Protein AF-A0A3L6QQY4-F1 (afdb_monomer)

Secondary structure (DSSP, 8-state):
-GGGT-TT--S--HHHHHHHHHHHHHHGGGHHHHHTTGGGGTS-TT--HHHHHHHHHHHTPPP-HHHHTT-----SS---------------

Radius of gyration: 18.63 Å; Cα contacts (8 Å, |Δi|>4): 60; chains: 1; bounding box: 28×19×65 Å

Solvent-accessible surface area (backbone atoms only — not comparable to full-atom values): 5928 Å² total; per-residue (Å²): 118,54,48,33,57,36,88,87,43,88,62,72,54,70,70,56,39,54,52,51,48,50,37,54,76,75,40,47,70,62,51,35,46,53,77,65,53,65,38,64,82,76,46,65,95,66,53,39,63,69,49,59,69,43,40,41,68,79,56,72,46,84,75,63,57,80,60,49,67,68,46,64,69,74,72,72,81,67,76,83,73,75,80,81,84,71,92,78,84,78,85,132

Foldseek 3Di:
DCLFQPPVPPADDPVVLVVVQCCQVPPLLVCLCVVLCVCVVVDDPRGNVVSVVCNCVRSVHDRPVVSNVVSDNPPDPPPDDDDPDDDDDDDD

Sequence (92 aa):
MDFFTDASVPAPSSTCCRGLESLVDGAAVCLCHAMNGDIDNLMPANTDFTRVSDLPAACGVALPVETLSKCERKPPPVARSRRLKNSKFSLE

Nearest PDB structures (foldseek):
  8eau-assembly1_e  TM=2.752E-01  e=8.478E+00  Saccha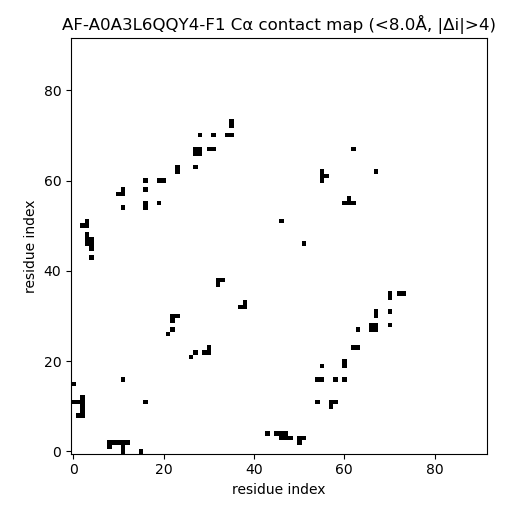romyces cerevisiae

Organism: Panicum miliaceum (NCBI:txid4540)

Mean predicted aligned error: 11.04 Å

Structure (mmCIF, N/CA/C/O backbone):
data_AF-A0A3L6QQY4-F1
#
_entry.id   AF-A0A3L6QQY4-F1
#
loop_
_atom_site.group_PDB
_atom_site.id
_atom_site.type_symbol
_atom_site.label_atom_id
_atom_site.label_alt_id
_atom_site.label_comp_id
_atom_site.label_asym_id
_atom_site.label_entity_id
_atom_site.label_seq_id
_atom_site.pdbx_PDB_ins_code
_atom_site.Cartn_x
_atom_site.Cartn_y
_atom_site.Cartn_z
_atom_site.occupancy
_atom_site.B_iso_or_equiv
_atom_site.auth_seq_id
_atom_site.auth_comp_id
_atom_site.auth_asym_id
_atom_site.auth_atom_id
_atom_site.pdbx_PDB_model_num
ATOM 1 N N . MET A 1 1 ? 5.937 -7.470 -7.676 1.00 71.94 1 MET A N 1
ATOM 2 C CA . MET A 1 1 ? 6.703 -6.454 -6.916 1.00 71.94 1 MET A CA 1
ATOM 3 C C . MET A 1 1 ? 7.283 -5.389 -7.841 1.00 71.94 1 MET A C 1
ATOM 5 O O . MET A 1 1 ? 7.738 -4.365 -7.360 1.00 71.94 1 MET A O 1
ATOM 9 N N . ASP A 1 2 ? 7.192 -5.587 -9.158 1.00 87.88 2 ASP A N 1
ATOM 10 C CA . ASP A 1 2 ? 7.836 -4.768 -10.191 1.00 87.88 2 ASP A CA 1
ATOM 11 C C . ASP A 1 2 ? 7.351 -3.316 -10.196 1.00 87.88 2 ASP A C 1
ATOM 13 O O . ASP A 1 2 ? 8.116 -2.410 -10.497 1.00 87.88 2 ASP A O 1
ATOM 17 N N . PHE A 1 3 ? 6.114 -3.071 -9.753 1.00 90.06 3 PHE A N 1
ATOM 18 C CA . PHE A 1 3 ? 5.592 -1.718 -9.550 1.00 90.06 3 PHE A CA 1
ATOM 19 C C . PHE A 1 3 ? 6.444 -0.879 -8.585 1.00 90.06 3 PHE A C 1
ATOM 21 O O . PHE A 1 3 ? 6.497 0.332 -8.725 1.00 90.06 3 PHE A O 1
ATOM 28 N N . PHE A 1 4 ? 7.136 -1.479 -7.618 1.00 90.31 4 PHE A N 1
ATOM 29 C CA . PHE A 1 4 ? 8.000 -0.713 -6.719 1.00 90.31 4 PHE A CA 1
ATOM 30 C C . PHE A 1 4 ? 9.401 -0.493 -7.278 1.00 90.31 4 PHE A C 1
ATOM 32 O O . PHE A 1 4 ? 10.117 0.346 -6.759 1.00 90.31 4 PHE A O 1
ATOM 39 N N . THR A 1 5 ? 9.823 -1.233 -8.300 1.00 91.50 5 THR A N 1
ATOM 40 C CA . THR A 1 5 ? 11.239 -1.296 -8.698 1.00 91.50 5 THR A CA 1
ATOM 41 C C . THR A 1 5 ? 11.495 -0.944 -10.160 1.00 91.50 5 THR A C 1
ATOM 43 O O . THR A 1 5 ? 12.634 -0.669 -10.524 1.00 91.50 5 THR A O 1
ATOM 46 N N . ASP A 1 6 ? 10.466 -0.960 -11.009 1.00 91.56 6 ASP A N 1
ATOM 47 C CA . ASP A 1 6 ? 10.554 -0.678 -12.442 1.00 91.56 6 ASP A CA 1
ATOM 48 C C . ASP A 1 6 ? 9.556 0.416 -12.839 1.00 91.56 6 ASP A C 1
ATOM 50 O O . ASP A 1 6 ? 8.340 0.202 -12.867 1.00 91.56 6 ASP A O 1
ATOM 54 N N . ALA A 1 7 ? 10.079 1.601 -13.167 1.00 86.75 7 ALA A N 1
ATOM 55 C CA . ALA A 1 7 ? 9.316 2.763 -13.640 1.00 86.75 7 ALA A CA 1
ATOM 56 C C . ALA A 1 7 ? 8.462 2.474 -14.888 1.00 86.75 7 ALA A C 1
ATOM 58 O O . ALA A 1 7 ? 7.463 3.151 -15.120 1.00 86.75 7 ALA A O 1
ATOM 59 N N . SER A 1 8 ? 8.819 1.449 -15.663 1.00 92.06 8 SER A N 1
ATOM 60 C CA . SER A 1 8 ? 8.102 1.034 -16.872 1.00 92.06 8 SER A CA 1
ATOM 61 C C . SER A 1 8 ? 6.780 0.331 -16.571 1.00 92.06 8 SER A C 1
ATOM 63 O O . SER A 1 8 ? 5.957 0.180 -17.470 1.00 92.06 8 SER A O 1
ATOM 65 N N . VAL A 1 9 ? 6.562 -0.115 -15.329 1.00 92.56 9 VAL A N 1
ATOM 66 C CA . VAL A 1 9 ? 5.336 -0.794 -14.894 1.00 92.56 9 VAL A CA 1
ATOM 67 C C . VAL A 1 9 ? 4.370 0.254 -14.340 1.00 92.56 9 VAL A C 1
ATOM 69 O O . VAL A 1 9 ? 4.515 0.621 -13.184 1.00 92.56 9 VAL A O 1
ATOM 72 N N . PRO A 1 10 ? 3.373 0.756 -15.086 1.00 88.19 10 PRO A N 1
ATOM 7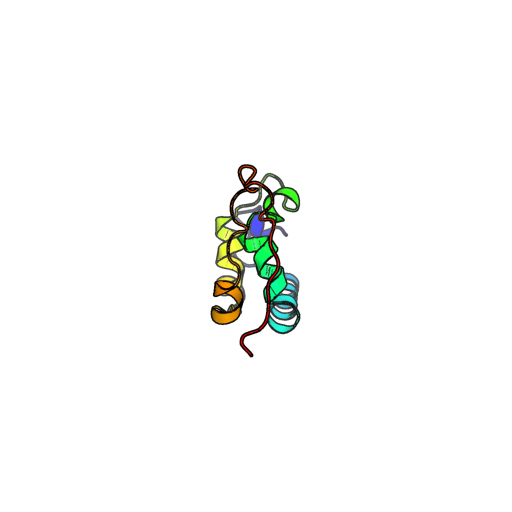3 C CA . PRO A 1 10 ? 2.609 1.943 -14.683 1.00 88.19 10 PRO A CA 1
ATOM 74 C C . PRO A 1 10 ? 1.625 1.698 -13.532 1.00 88.19 10 PRO A C 1
ATO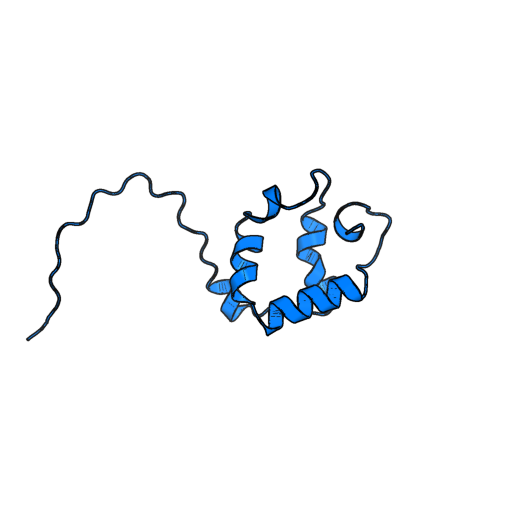M 76 O O . PRO A 1 10 ? 1.196 2.647 -12.881 1.00 88.19 10 PRO A O 1
ATOM 79 N N . ALA A 1 11 ? 1.249 0.442 -13.280 1.00 91.44 11 ALA A N 1
ATOM 80 C CA . ALA A 1 11 ? 0.234 0.086 -12.297 1.00 91.44 11 ALA A CA 1
ATOM 81 C C . ALA A 1 11 ? 0.595 -1.206 -11.547 1.00 91.44 11 ALA A C 1
ATOM 83 O O . ALA A 1 11 ? 1.240 -2.093 -12.117 1.00 91.44 11 ALA A O 1
ATOM 84 N N . PRO A 1 12 ? 0.177 -1.338 -10.277 1.00 93.44 12 PRO A N 1
ATOM 85 C CA . PRO A 1 12 ? 0.323 -2.575 -9.523 1.00 93.44 12 PRO A CA 1
ATOM 86 C C . PRO A 1 12 ? -0.574 -3.683 -10.092 1.00 93.44 12 PRO A C 1
ATOM 88 O O . PRO A 1 12 ? -1.597 -3.433 -10.729 1.00 93.44 12 PRO A O 1
ATOM 91 N N . SER A 1 13 ? -0.207 -4.940 -9.839 1.00 94.12 13 SER A N 1
ATOM 92 C CA . SER A 1 13 ? -1.065 -6.073 -10.192 1.00 94.12 13 SER A CA 1
ATOM 93 C C . SER A 1 13 ? -2.309 -6.128 -9.299 1.00 94.12 13 SER A C 1
ATOM 95 O O . SER A 1 13 ? -2.277 -5.713 -8.139 1.00 94.12 13 SER A O 1
ATOM 97 N N . SER A 1 14 ? -3.394 -6.725 -9.797 1.00 93.81 14 SER A N 1
ATOM 98 C CA . SER A 1 14 ? -4.629 -6.915 -9.019 1.00 93.81 14 SER A CA 1
ATOM 99 C C . SER A 1 14 ? -4.393 -7.680 -7.712 1.00 93.81 14 SER A C 1
ATOM 101 O O . SER A 1 14 ? -4.950 -7.328 -6.675 1.00 93.81 14 SER A O 1
ATOM 103 N N . THR A 1 15 ? -3.510 -8.683 -7.728 1.00 93.75 15 THR A N 1
ATOM 104 C CA . THR A 1 15 ? -3.094 -9.424 -6.528 1.00 93.75 15 THR A CA 1
ATOM 105 C C . THR A 1 15 ? -2.417 -8.521 -5.499 1.00 93.75 15 THR A C 1
ATOM 107 O O . THR A 1 15 ? -2.654 -8.675 -4.303 1.00 93.75 15 THR A O 1
ATOM 110 N N . CYS A 1 16 ? -1.597 -7.564 -5.944 1.00 92.25 16 CYS A N 1
ATOM 111 C CA . CYS A 1 16 ? -0.951 -6.600 -5.056 1.00 92.25 16 CYS A CA 1
ATOM 112 C C . CYS A 1 16 ? -1.987 -5.686 -4.391 1.00 92.25 16 CYS A C 1
ATOM 114 O O . CYS A 1 16 ? -1.966 -5.541 -3.170 1.00 92.25 16 CYS A O 1
ATOM 116 N N . CYS A 1 17 ? -2.942 -5.161 -5.164 1.00 95.12 17 CYS A N 1
A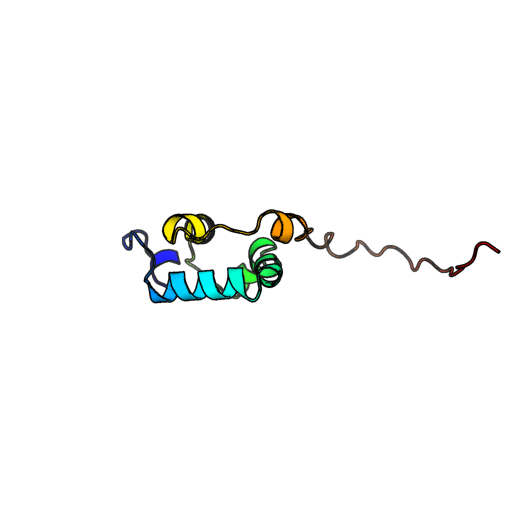TOM 117 C CA . CYS A 1 17 ? -4.011 -4.323 -4.622 1.00 95.12 17 CYS A CA 1
ATOM 118 C C . CYS A 1 17 ? -4.916 -5.071 -3.643 1.00 95.12 17 CYS A C 1
ATOM 120 O O . CYS A 1 17 ? -5.194 -4.559 -2.565 1.00 95.12 17 CYS A O 1
ATOM 122 N N . ARG A 1 18 ? -5.299 -6.315 -3.953 1.00 95.50 18 ARG A N 1
ATOM 123 C CA . ARG A 1 18 ? -6.080 -7.151 -3.029 1.00 95.50 18 ARG A CA 1
ATOM 124 C C . ARG A 1 18 ? -5.322 -7.439 -1.728 1.00 95.50 18 ARG A C 1
ATOM 126 O O . ARG A 1 18 ? -5.928 -7.514 -0.661 1.00 95.50 18 ARG A O 1
ATOM 133 N N . GLY A 1 19 ? -4.000 -7.604 -1.805 1.00 92.19 19 GLY A N 1
ATOM 134 C CA . GLY A 1 19 ? -3.145 -7.745 -0.626 1.00 92.19 19 GLY A CA 1
ATOM 135 C C . GLY A 1 19 ? -3.155 -6.492 0.252 1.00 92.19 19 GLY A C 1
ATOM 136 O O . GLY A 1 19 ? -3.294 -6.605 1.468 1.00 92.19 19 GLY A O 1
ATOM 137 N N . LEU A 1 20 ? -3.069 -5.307 -0.361 1.00 92.50 20 LEU A N 1
ATOM 138 C CA . LEU A 1 20 ? -3.180 -4.034 0.351 1.00 92.50 20 LEU A CA 1
ATOM 139 C C . LEU A 1 20 ? -4.563 -3.856 0.991 1.00 92.50 20 LEU A C 1
ATOM 141 O O . LEU A 1 20 ? -4.637 -3.511 2.163 1.00 92.50 20 LEU A O 1
ATOM 145 N N . GLU A 1 21 ? -5.636 -4.118 0.248 1.00 94.00 21 GLU A N 1
ATOM 146 C CA . GLU A 1 21 ? -7.019 -4.048 0.740 1.00 94.00 21 GLU A CA 1
ATOM 147 C C . GLU A 1 21 ? -7.215 -4.957 1.961 1.00 94.00 21 GLU A C 1
ATOM 149 O O . GLU A 1 21 ? -7.658 -4.505 3.011 1.00 94.00 21 GLU A O 1
ATOM 154 N N . SER A 1 22 ? -6.741 -6.205 1.883 1.00 94.31 22 SER A N 1
ATOM 155 C CA . SER A 1 22 ? -6.812 -7.153 3.004 1.00 94.31 22 SER A CA 1
ATOM 156 C C . SER A 1 22 ? -6.051 -6.664 4.245 1.00 94.31 22 SER A C 1
ATOM 158 O O . SER A 1 22 ? -6.482 -6.903 5.373 1.00 94.31 22 SER A O 1
ATOM 160 N N . LEU A 1 23 ? -4.913 -5.986 4.056 1.00 90.38 23 LEU A N 1
ATOM 161 C CA . LEU A 1 23 ? -4.145 -5.387 5.151 1.00 90.38 23 LEU A CA 1
ATOM 162 C C . LEU A 1 23 ? -4.856 -4.176 5.749 1.00 90.38 23 LEU A C 1
ATOM 164 O O . LEU A 1 23 ? -4.872 -4.031 6.967 1.00 90.38 23 LEU A O 1
ATOM 168 N N . VAL A 1 24 ? -5.438 -3.319 4.915 1.00 91.56 24 VAL A N 1
ATOM 169 C CA . VAL A 1 24 ? -6.203 -2.153 5.362 1.00 91.56 24 VAL A CA 1
ATOM 170 C C . VAL A 1 24 ? -7.429 -2.590 6.164 1.00 91.56 24 VAL A C 1
ATOM 172 O O . VAL A 1 24 ? -7.646 -2.069 7.256 1.00 91.56 24 VAL A O 1
ATOM 175 N N . ASP A 1 25 ? -8.160 -3.594 5.691 1.00 90.88 25 ASP A N 1
ATOM 176 C CA . ASP A 1 25 ? -9.385 -4.064 6.340 1.00 90.88 25 ASP A CA 1
ATOM 177 C C . ASP A 1 25 ? -9.109 -4.879 7.609 1.00 90.88 25 ASP A C 1
ATOM 179 O O . ASP A 1 25 ? -9.795 -4.726 8.620 1.00 90.88 25 ASP A O 1
ATOM 183 N N . GLY A 1 26 ? -8.109 -5.765 7.574 1.00 88.06 26 GLY A N 1
ATOM 184 C CA . GLY A 1 26 ? -7.850 -6.718 8.657 1.00 88.06 26 GLY A CA 1
ATOM 185 C C . GLY A 1 26 ? -6.786 -6.280 9.663 1.00 88.06 26 GLY A C 1
ATOM 186 O O . GLY A 1 26 ? -6.764 -6.774 10.790 1.00 88.06 26 GLY A O 1
ATOM 187 N N . ALA A 1 27 ? -5.875 -5.392 9.265 1.00 87.50 27 ALA A N 1
ATOM 188 C CA . ALA A 1 27 ? -4.646 -5.116 10.004 1.00 87.50 27 ALA A CA 1
ATOM 189 C C . ALA A 1 27 ? -4.125 -3.683 9.794 1.00 87.50 27 ALA A C 1
ATOM 191 O O . ALA A 1 27 ? -2.915 -3.465 9.733 1.00 87.50 27 ALA A O 1
ATOM 192 N N . ALA A 1 28 ? -5.018 -2.688 9.730 1.00 84.19 28 ALA A N 1
ATOM 193 C CA . ALA A 1 28 ? -4.658 -1.284 9.508 1.00 84.19 28 ALA A CA 1
ATOM 194 C C . ALA A 1 28 ? -3.537 -0.766 10.431 1.00 84.19 28 ALA A C 1
ATOM 196 O O . ALA A 1 28 ? -2.701 0.026 10.011 1.00 84.19 28 ALA A O 1
ATOM 197 N N . VAL A 1 29 ? -3.478 -1.233 11.683 1.00 84.38 29 VAL A N 1
ATOM 198 C CA . VAL A 1 29 ? -2.420 -0.858 12.640 1.00 84.38 29 VAL A CA 1
ATOM 199 C C . VAL A 1 29 ? -1.037 -1.398 12.250 1.00 84.38 29 VAL A C 1
ATOM 201 O O . VAL A 1 29 ? -0.021 -0.784 12.561 1.00 84.38 29 VAL A O 1
ATOM 204 N N . CYS A 1 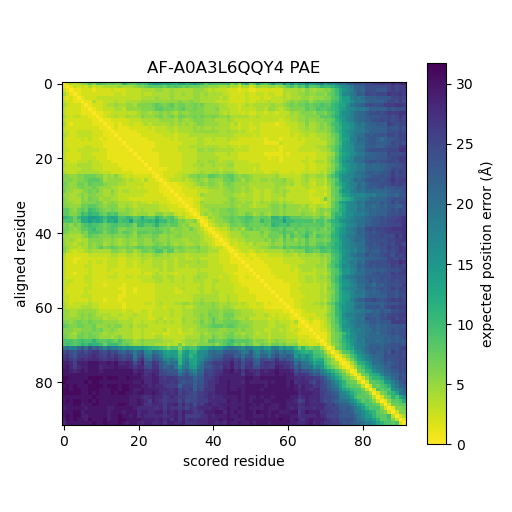30 ? -0.958 -2.518 11.529 1.00 84.56 30 CYS A N 1
ATOM 205 C CA . CYS A 1 30 ? 0.313 -3.073 11.065 1.00 84.56 30 CYS A CA 1
ATOM 206 C C . CYS A 1 30 ? 0.959 -2.198 9.982 1.00 84.56 30 CYS A C 1
ATOM 208 O O . CYS A 1 30 ? 2.182 -2.214 9.845 1.00 84.56 30 CYS A O 1
ATOM 210 N N . LEU A 1 31 ? 0.176 -1.370 9.279 1.00 84.50 31 LEU A N 1
ATOM 211 C CA . LEU A 1 31 ? 0.706 -0.366 8.350 1.00 84.50 31 LEU A CA 1
ATOM 212 C C . LEU A 1 31 ? 1.574 0.679 9.066 1.00 84.50 31 LEU A C 1
ATOM 214 O O . LEU A 1 31 ? 2.447 1.268 8.433 1.00 84.50 31 LEU A O 1
ATOM 218 N N . CYS A 1 32 ? 1.428 0.858 10.384 1.00 84.81 32 CYS A N 1
ATOM 219 C CA . CYS A 1 32 ? 2.324 1.712 11.161 1.00 84.81 32 CYS A CA 1
ATOM 220 C C . CYS A 1 32 ? 3.790 1.269 11.064 1.00 84.81 32 CYS A C 1
ATOM 222 O O . CYS A 1 32 ? 4.675 2.118 11.037 1.00 84.81 32 CYS A O 1
ATOM 224 N N . HIS A 1 33 ? 4.069 -0.037 10.984 1.00 82.50 33 HIS A N 1
ATOM 225 C CA . HIS A 1 33 ? 5.439 -0.530 10.796 1.00 82.50 33 HIS A CA 1
ATOM 226 C C . HIS A 1 33 ? 6.002 -0.120 9.435 1.00 82.50 33 HIS A C 1
ATOM 228 O O . HIS A 1 33 ? 7.163 0.274 9.337 1.00 82.50 33 HIS A O 1
ATOM 234 N N . ALA A 1 34 ? 5.159 -0.128 8.400 1.00 79.25 34 ALA A N 1
ATOM 235 C CA . ALA A 1 34 ? 5.543 0.359 7.083 1.00 79.25 34 ALA A CA 1
ATOM 236 C C . ALA A 1 34 ? 5.816 1.870 7.089 1.00 79.25 34 ALA A C 1
ATOM 238 O O . ALA A 1 34 ? 6.848 2.307 6.594 1.00 79.25 34 ALA A O 1
ATOM 239 N N . MET A 1 35 ? 4.945 2.663 7.719 1.00 76.56 35 MET A N 1
ATOM 240 C CA . MET A 1 35 ? 5.099 4.122 7.805 1.00 76.56 35 MET A CA 1
ATOM 241 C C . MET A 1 35 ? 6.279 4.571 8.677 1.00 76.56 35 MET A C 1
ATOM 243 O O . MET A 1 35 ? 6.831 5.647 8.459 1.00 76.56 35 MET A O 1
ATOM 247 N N . ASN A 1 36 ? 6.662 3.767 9.669 1.00 75.19 36 ASN A N 1
ATOM 248 C CA . ASN A 1 36 ? 7.765 4.075 10.579 1.00 75.19 36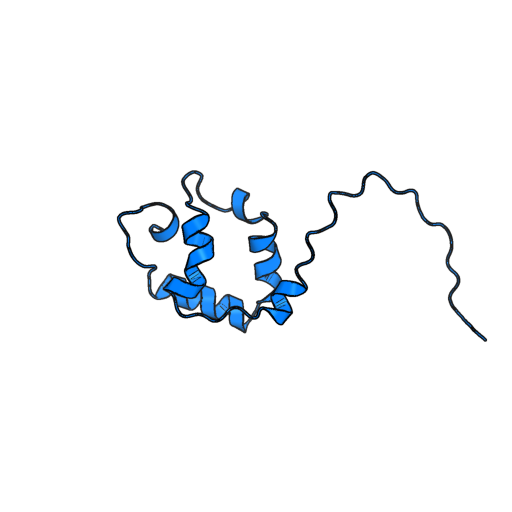 ASN A CA 1
ATOM 249 C C . ASN A 1 36 ? 9.150 3.695 10.022 1.00 75.19 36 ASN A C 1
ATOM 251 O O . ASN A 1 36 ? 10.143 3.919 10.712 1.00 75.19 36 ASN A O 1
ATOM 255 N N . GLY A 1 37 ? 9.229 3.160 8.798 1.00 67.88 37 GLY A N 1
ATOM 256 C CA . GLY A 1 37 ? 10.494 2.827 8.135 1.00 67.88 37 GLY A CA 1
ATOM 257 C C . GLY A 1 37 ? 11.064 1.451 8.492 1.00 67.88 37 GLY A C 1
ATOM 258 O O . GLY A 1 37 ? 12.167 1.120 8.067 1.00 67.88 37 GLY A O 1
ATOM 259 N N . ASP A 1 38 ? 10.324 0.598 9.218 1.00 71.00 38 ASP A N 1
ATOM 260 C CA . ASP A 1 38 ? 10.759 -0.793 9.442 1.00 71.00 38 ASP A CA 1
ATOM 261 C C . ASP A 1 38 ? 10.792 -1.579 8.115 1.00 71.00 38 ASP A C 1
ATOM 263 O O . ASP A 1 38 ? 11.526 -2.561 7.979 1.00 71.00 38 ASP A O 1
ATOM 267 N N . ILE A 1 39 ? 10.013 -1.130 7.123 1.00 73.12 39 ILE A N 1
ATOM 268 C CA . ILE A 1 39 ? 9.851 -1.790 5.825 1.00 73.12 39 ILE A CA 1
ATOM 269 C C . ILE A 1 39 ? 11.047 -1.617 4.891 1.00 73.12 39 ILE A C 1
ATOM 271 O O . ILE A 1 39 ? 11.236 -2.451 4.010 1.00 73.12 39 ILE A O 1
ATOM 275 N N . ASP A 1 40 ? 11.897 -0.614 5.115 1.00 74.81 40 ASP A N 1
ATOM 276 C CA . ASP A 1 40 ? 13.067 -0.355 4.269 1.00 74.81 40 ASP A CA 1
ATOM 277 C C . ASP A 1 40 ? 14.029 -1.554 4.270 1.00 74.81 40 ASP A C 1
ATOM 279 O O . ASP A 1 40 ? 14.638 -1.876 3.254 1.00 74.81 40 ASP A O 1
ATOM 283 N N . ASN A 1 41 ? 14.094 -2.283 5.391 1.00 77.62 41 ASN A N 1
ATOM 284 C CA . ASN A 1 41 ? 14.899 -3.500 5.533 1.00 77.62 41 ASN A CA 1
ATOM 285 C C . ASN A 1 41 ? 14.253 -4.748 4.904 1.00 77.62 41 ASN A C 1
ATOM 287 O O . ASN A 1 41 ? 14.910 -5.776 4.754 1.00 77.62 41 ASN A O 1
ATOM 291 N N . LEU A 1 42 ? 12.957 -4.686 4.593 1.00 78.88 42 LEU A N 1
ATOM 292 C CA . LEU A 1 42 ? 12.174 -5.774 4.000 1.00 78.88 42 LEU A CA 1
ATOM 293 C C . LEU A 1 42 ? 12.016 -5.610 2.484 1.00 78.88 42 LEU A C 1
ATOM 295 O O . LEU A 1 42 ? 11.642 -6.565 1.800 1.00 78.88 42 LEU A O 1
ATOM 299 N N . MET A 1 43 ? 12.270 -4.410 1.965 1.00 82.94 43 MET A N 1
ATOM 300 C CA . MET A 1 43 ? 12.109 -4.074 0.559 1.00 82.94 43 MET A CA 1
ATOM 301 C C . MET A 1 43 ? 13.401 -4.300 -0.241 1.00 82.94 43 MET A C 1
ATOM 303 O O . MET A 1 43 ? 14.504 -4.194 0.297 1.00 82.94 43 MET A O 1
ATOM 307 N N . PRO A 1 44 ? 13.294 -4.604 -1.547 1.00 83.06 44 PRO A N 1
ATOM 308 C CA . PRO A 1 44 ? 14.445 -4.630 -2.444 1.00 83.06 44 PRO A CA 1
ATOM 309 C C . PRO A 1 44 ? 15.251 -3.325 -2.397 1.00 83.06 44 PRO A C 1
ATOM 311 O O . PRO A 1 44 ? 14.676 -2.243 -2.297 1.00 83.06 44 PRO A O 1
ATOM 314 N N . ALA A 1 45 ? 16.574 -3.406 -2.560 1.00 83.88 45 ALA A N 1
ATOM 315 C CA . ALA A 1 45 ? 17.462 -2.237 -2.512 1.00 83.88 45 ALA A CA 1
ATOM 316 C C . ALA A 1 45 ? 17.146 -1.157 -3.569 1.00 83.88 45 ALA A C 1
ATOM 318 O O . ALA A 1 45 ? 17.511 0.001 -3.395 1.00 83.88 45 ALA A O 1
ATOM 319 N N . ASN A 1 46 ? 16.479 -1.527 -4.664 1.00 87.69 46 ASN A N 1
ATOM 320 C CA . ASN A 1 46 ? 16.062 -0.633 -5.745 1.00 87.69 46 ASN A CA 1
ATOM 321 C C . ASN A 1 46 ? 14.591 -0.196 -5.642 1.00 87.69 46 ASN A C 1
ATOM 323 O O . ASN A 1 46 ? 13.989 0.171 -6.649 1.00 87.69 46 ASN A O 1
ATOM 327 N N . THR A 1 47 ? 13.998 -0.289 -4.454 1.00 89.19 47 THR A N 1
ATOM 328 C CA . THR A 1 47 ? 12.612 0.117 -4.224 1.00 89.19 47 THR A CA 1
ATOM 329 C C . THR A 1 47 ? 12.460 1.629 -4.314 1.00 89.19 47 THR A C 1
ATOM 331 O O . THR A 1 47 ? 13.143 2.389 -3.632 1.00 89.19 47 THR A O 1
ATOM 334 N N . ASP A 1 48 ? 11.515 2.057 -5.138 1.00 90.31 48 ASP A N 1
ATOM 335 C CA . ASP A 1 48 ? 11.021 3.416 -5.228 1.00 90.31 48 ASP A CA 1
ATOM 336 C C . ASP A 1 48 ? 9.945 3.634 -4.155 1.00 90.31 48 ASP A C 1
ATOM 338 O O . ASP A 1 48 ? 8.770 3.287 -4.313 1.00 90.31 48 ASP A O 1
ATOM 342 N N . PHE A 1 49 ? 10.365 4.208 -3.029 1.00 86.75 49 PHE A N 1
ATOM 343 C CA . PHE A 1 49 ? 9.486 4.474 -1.892 1.00 86.75 49 PHE A CA 1
ATOM 344 C C . PHE A 1 49 ? 8.402 5.517 -2.185 1.00 86.75 49 PHE A C 1
ATOM 346 O O . PHE A 1 49 ? 7.353 5.486 -1.540 1.00 86.75 49 PHE A O 1
ATOM 353 N N . THR A 1 50 ? 8.591 6.391 -3.180 1.00 89.25 50 THR A N 1
ATOM 354 C CA . THR A 1 50 ? 7.527 7.296 -3.633 1.00 89.25 50 THR A CA 1
ATOM 355 C C . THR A 1 50 ? 6.371 6.478 -4.196 1.00 89.25 50 THR A C 1
ATOM 357 O O . THR A 1 50 ? 5.220 6.649 -3.798 1.00 89.25 50 THR A O 1
ATOM 360 N N . ARG A 1 51 ? 6.682 5.470 -5.008 1.00 91.25 51 ARG A N 1
ATOM 361 C CA . ARG A 1 51 ? 5.670 4.576 -5.580 1.00 91.25 51 ARG A CA 1
ATOM 362 C C . ARG A 1 51 ? 5.037 3.653 -4.549 1.00 91.25 51 A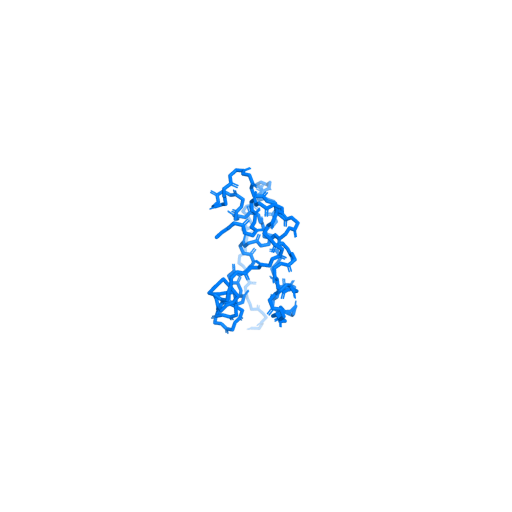RG A C 1
ATOM 364 O O . ARG A 1 51 ? 3.851 3.351 -4.653 1.00 91.25 51 ARG A O 1
ATOM 371 N N . VAL A 1 52 ? 5.791 3.237 -3.531 1.00 89.06 52 VAL A N 1
ATOM 372 C CA . VAL A 1 52 ? 5.226 2.531 -2.368 1.00 89.06 52 VAL A CA 1
ATOM 373 C C . VAL A 1 52 ? 4.181 3.405 -1.667 1.00 89.06 52 VAL A C 1
ATOM 375 O O . VAL A 1 52 ? 3.101 2.910 -1.347 1.00 89.06 52 VAL A O 1
ATOM 378 N N . SER A 1 53 ? 4.456 4.701 -1.477 1.00 88.19 53 SER A N 1
ATOM 379 C CA . SER A 1 53 ? 3.497 5.631 -0.864 1.00 88.19 53 SER A CA 1
ATOM 380 C C . SER A 1 53 ? 2.280 5.940 -1.743 1.00 88.19 53 SER A C 1
ATOM 382 O O . SER A 1 53 ? 1.194 6.152 -1.207 1.00 88.19 53 SER A O 1
ATOM 384 N N . ASP A 1 54 ? 2.427 5.879 -3.069 1.00 91.12 54 ASP A N 1
ATOM 385 C CA . ASP A 1 54 ? 1.335 6.083 -4.031 1.00 91.12 54 ASP A CA 1
ATOM 386 C C . ASP A 1 54 ? 0.462 4.836 -4.241 1.00 91.12 54 ASP A C 1
ATOM 388 O O . ASP A 1 54 ? -0.625 4.924 -4.817 1.00 91.12 54 ASP A O 1
ATOM 392 N N . LEU A 1 55 ? 0.901 3.665 -3.769 1.00 91.31 55 LEU A N 1
ATOM 393 C CA . LEU A 1 55 ? 0.200 2.394 -3.957 1.00 91.31 55 LEU A CA 1
ATOM 394 C C . LEU A 1 55 ? -1.286 2.429 -3.550 1.00 91.31 55 LEU A C 1
ATOM 396 O O . LEU A 1 55 ? -2.103 1.929 -4.326 1.00 91.31 55 LEU A O 1
ATOM 400 N N . PRO A 1 56 ? -1.688 3.009 -2.399 1.00 92.00 56 PRO A N 1
ATOM 401 C CA . PRO A 1 56 ? -3.100 3.083 -2.034 1.00 92.00 56 PRO A CA 1
ATOM 402 C C . PRO A 1 56 ? -3.920 3.852 -3.067 1.00 92.00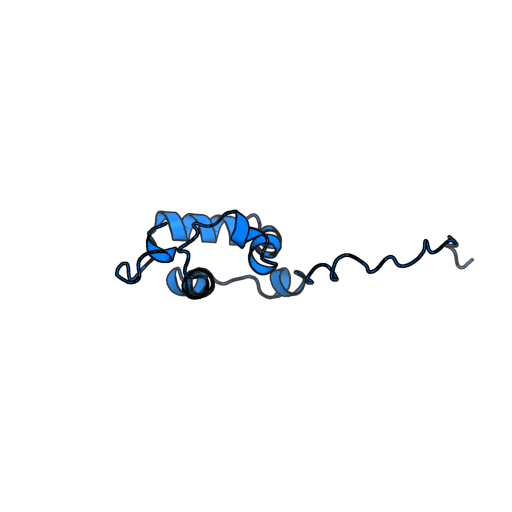 56 PRO A C 1
ATOM 404 O O . PRO A 1 56 ? -4.988 3.391 -3.461 1.00 92.00 56 PRO A O 1
ATOM 407 N N . ALA A 1 57 ? -3.389 4.968 -3.577 1.00 93.44 57 ALA A N 1
ATOM 408 C CA . ALA A 1 57 ? -4.040 5.744 -4.625 1.00 93.44 57 ALA A CA 1
ATOM 409 C C . ALA A 1 57 ? -4.098 4.962 -5.948 1.00 93.44 57 ALA A C 1
ATOM 411 O O . ALA A 1 57 ? -5.154 4.901 -6.573 1.00 93.44 57 ALA A O 1
ATOM 412 N N . ALA A 1 58 ? -3.004 4.297 -6.335 1.00 93.56 58 ALA A N 1
ATOM 413 C CA . ALA A 1 58 ? -2.940 3.466 -7.539 1.00 93.56 58 ALA A CA 1
ATOM 414 C C . ALA A 1 58 ? -3.907 2.266 -7.498 1.00 93.56 58 ALA A C 1
ATOM 416 O O . ALA A 1 58 ? -4.390 1.827 -8.540 1.00 93.56 58 ALA A O 1
ATOM 417 N N . CYS A 1 59 ? -4.204 1.752 -6.303 1.00 94.38 59 CYS A N 1
ATOM 418 C CA . CYS A 1 59 ? -5.163 0.673 -6.078 1.00 94.38 59 CYS A CA 1
ATOM 419 C C . CYS A 1 59 ? -6.588 1.158 -5.756 1.00 94.38 59 CYS A C 1
ATOM 421 O O . CYS A 1 59 ? -7.484 0.326 -5.635 1.00 94.38 59 CYS A O 1
ATOM 423 N N . GLY A 1 60 ? -6.814 2.466 -5.589 1.00 94.56 60 GLY A N 1
ATOM 424 C CA . GLY A 1 60 ? -8.105 3.013 -5.156 1.00 94.56 60 GLY A CA 1
ATOM 425 C C . GLY A 1 60 ? -8.510 2.615 -3.730 1.00 94.56 60 GLY A C 1
ATOM 426 O O . GLY A 1 60 ? -9.696 2.615 -3.409 1.00 94.56 60 GLY A O 1
ATOM 427 N N . VAL A 1 61 ? -7.545 2.262 -2.877 1.00 93.81 61 VAL A N 1
ATOM 428 C CA . VAL A 1 61 ? -7.776 1.830 -1.494 1.00 93.81 61 VAL A CA 1
ATOM 429 C C . VAL A 1 61 ? -7.682 3.036 -0.564 1.00 93.81 61 VAL A C 1
ATOM 431 O O . VAL A 1 61 ? -6.645 3.697 -0.477 1.00 93.81 61 VAL A O 1
ATOM 434 N N . ALA A 1 62 ? -8.764 3.316 0.161 1.00 91.56 62 ALA A N 1
ATOM 435 C CA . ALA A 1 62 ? -8.794 4.386 1.148 1.00 91.56 62 ALA A CA 1
ATOM 436 C C . ALA A 1 62 ? -8.068 3.953 2.428 1.00 91.56 62 ALA A C 1
ATOM 438 O O . ALA A 1 62 ? -8.481 3.013 3.104 1.00 91.56 62 ALA A O 1
ATOM 439 N N . LEU A 1 63 ? -6.992 4.657 2.781 1.00 88.31 63 LEU A N 1
ATOM 440 C CA . LEU A 1 63 ? -6.296 4.399 4.035 1.00 88.31 63 LEU A CA 1
ATOM 441 C C . LEU A 1 63 ? -7.096 4.940 5.236 1.00 88.31 63 LEU A C 1
ATOM 443 O O . LEU A 1 63 ? -7.588 6.071 5.187 1.00 88.31 63 LEU A O 1
ATOM 447 N N . PRO A 1 64 ? -7.175 4.194 6.351 1.00 87.69 64 PRO A N 1
ATOM 448 C CA . PRO A 1 64 ? -7.890 4.612 7.549 1.00 87.69 64 PRO A CA 1
ATOM 449 C C . PRO A 1 64 ? -7.049 5.628 8.328 1.00 87.69 64 PRO A C 1
ATOM 451 O O . PRO A 1 64 ? -6.371 5.294 9.301 1.00 87.69 64 PRO A O 1
ATOM 454 N N . VAL A 1 65 ? -7.089 6.888 7.894 1.00 84.69 65 VAL A N 1
ATOM 455 C CA . VAL A 1 65 ? -6.270 7.993 8.426 1.00 84.69 65 VAL A CA 1
ATOM 456 C C . VAL A 1 65 ? -6.383 8.173 9.941 1.00 84.69 65 VAL A C 1
ATOM 458 O O . VAL A 1 65 ? -5.399 8.524 10.577 1.00 84.69 65 VAL A O 1
ATOM 461 N N . GLU A 1 66 ? -7.535 7.877 10.544 1.00 84.56 66 GLU A N 1
ATOM 462 C CA . GLU A 1 66 ? -7.738 7.939 12.001 1.00 84.56 66 GLU A CA 1
ATOM 463 C C . GLU A 1 66 ? -7.014 6.827 12.768 1.00 84.56 66 GLU A C 1
ATOM 465 O O . GLU A 1 66 ? -6.644 6.988 13.931 1.00 84.56 66 GLU A O 1
ATOM 470 N N . THR A 1 67 ? -6.839 5.670 12.130 1.00 83.38 67 THR A N 1
ATOM 471 C CA . THR A 1 67 ? -6.049 4.571 12.691 1.00 83.38 67 THR A CA 1
ATOM 472 C C . THR A 1 67 ? -4.570 4.854 12.482 1.00 83.38 67 THR A C 1
ATOM 474 O O . THR A 1 67 ? -3.773 4.667 13.397 1.00 83.38 67 THR A O 1
ATOM 477 N N . LEU A 1 68 ? -4.212 5.379 11.308 1.00 83.81 68 LEU A N 1
ATOM 478 C CA . LEU A 1 68 ? -2.831 5.693 10.967 1.00 83.81 68 LEU A CA 1
ATOM 479 C C . LEU A 1 68 ? -2.287 6.931 11.690 1.00 83.81 68 LEU A C 1
ATOM 481 O O . LEU A 1 68 ? -1.095 7.009 11.952 1.00 83.81 68 LEU A O 1
ATOM 485 N N . SER A 1 69 ? -3.131 7.881 12.089 1.00 83.81 69 SER A N 1
ATOM 486 C CA . SER A 1 69 ? -2.706 9.025 12.908 1.00 83.81 69 SER A CA 1
ATOM 487 C C . SER A 1 69 ? -2.229 8.608 14.302 1.00 83.81 69 SER A C 1
ATOM 489 O O . SER A 1 69 ? -1.454 9.327 14.927 1.00 83.81 69 SER A O 1
ATOM 491 N N . LYS A 1 70 ? -2.639 7.419 14.764 1.00 82.00 70 LYS A N 1
ATOM 492 C CA . LYS A 1 70 ? -2.164 6.786 16.003 1.00 82.00 70 LYS A CA 1
ATOM 493 C C . LYS A 1 70 ? -0.861 6.013 15.811 1.00 82.00 70 LYS A C 1
ATOM 495 O O . LYS A 1 70 ? -0.311 5.527 16.798 1.00 82.00 70 LYS A O 1
ATOM 500 N N . CYS A 1 71 ? -0.351 5.911 14.580 1.00 82.06 71 CYS A N 1
ATOM 501 C CA . CYS A 1 71 ? 1.020 5.495 14.305 1.00 82.06 71 CYS A CA 1
ATOM 502 C C . CYS A 1 71 ? 1.973 6.602 14.776 1.00 82.06 71 CYS A C 1
ATOM 504 O O . CYS A 1 71 ? 2.657 7.244 13.981 1.00 82.06 71 CYS A O 1
ATOM 506 N N . GLU A 1 72 ? 1.997 6.889 16.076 1.00 67.12 72 GLU A N 1
ATOM 507 C CA . GLU A 1 72 ? 3.026 7.745 16.635 1.00 67.12 72 GLU A CA 1
ATOM 508 C C . GLU A 1 72 ? 4.367 7.086 16.317 1.00 67.12 72 GLU A C 1
ATOM 510 O O . GLU A 1 72 ? 4.598 5.916 16.651 1.00 67.12 72 GLU A O 1
ATOM 515 N N . ARG A 1 73 ? 5.247 7.832 15.633 1.00 59.19 73 ARG A N 1
ATOM 516 C CA . ARG A 1 73 ? 6.653 7.456 15.504 1.00 59.19 73 ARG A CA 1
ATOM 517 C C . ARG A 1 73 ? 7.101 7.117 16.909 1.00 59.19 73 ARG A C 1
ATOM 519 O O . ARG A 1 73 ? 7.048 7.988 17.782 1.00 59.19 73 ARG A O 1
ATOM 526 N N . LYS A 1 74 ? 7.510 5.868 17.138 1.00 48.41 74 LYS A N 1
ATOM 527 C CA . LYS A 1 74 ? 8.186 5.488 18.377 1.00 48.41 74 LYS A CA 1
ATOM 528 C C . LYS A 1 74 ? 9.153 6.635 18.695 1.00 48.41 74 LYS A C 1
ATOM 530 O O . LYS A 1 74 ? 9.926 6.988 17.797 1.00 48.41 74 LYS A O 1
ATOM 535 N N . PRO A 1 75 ? 9.085 7.277 19.878 1.00 45.28 75 PRO A N 1
ATOM 536 C CA . PRO A 1 75 ? 10.055 8.312 20.195 1.00 45.28 75 PRO A CA 1
ATOM 537 C C . PRO A 1 75 ? 11.442 7.717 19.913 1.00 45.28 75 PRO A C 1
ATOM 539 O O . PRO A 1 75 ? 11.629 6.525 20.210 1.00 45.28 75 PRO A O 1
ATOM 542 N N . PRO A 1 76 ? 12.368 8.472 19.281 1.00 44.94 76 PRO A N 1
ATOM 543 C CA . PRO A 1 76 ? 13.709 7.973 18.978 1.00 44.94 76 PRO A CA 1
ATOM 544 C C . PRO A 1 76 ? 14.230 7.251 20.218 1.00 44.94 76 PRO A C 1
ATOM 546 O O . PRO A 1 76 ? 13.940 7.731 21.323 1.00 44.94 76 PRO A O 1
ATOM 549 N N . PRO A 1 77 ? 14.885 6.080 20.058 1.00 44.84 77 PRO A N 1
ATOM 550 C CA . PRO A 1 77 ? 15.167 5.156 21.148 1.00 44.84 77 PRO A CA 1
ATOM 551 C C . PRO A 1 77 ? 15.641 5.969 22.331 1.00 44.84 77 PRO A C 1
ATOM 553 O O . PRO A 1 77 ? 16.642 6.675 22.222 1.00 44.84 77 PRO A O 1
ATOM 556 N N . VAL A 1 78 ? 14.813 5.960 23.379 1.00 48.09 78 VAL A N 1
ATOM 557 C CA . VAL A 1 78 ? 14.895 6.872 24.512 1.00 48.09 78 VAL A CA 1
ATOM 558 C C . VAL A 1 78 ? 16.365 7.146 24.826 1.00 48.09 78 VAL A C 1
ATOM 560 O O . VAL A 1 78 ? 17.113 6.236 25.193 1.00 48.09 78 VAL A O 1
ATOM 563 N N . ALA A 1 79 ? 16.817 8.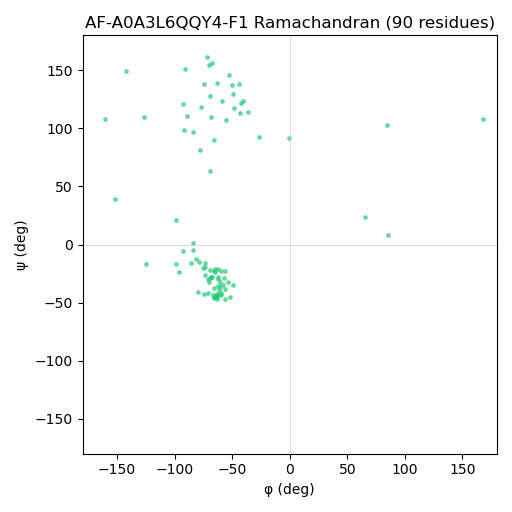390 24.646 1.00 51.97 79 ALA A N 1
ATOM 564 C CA . ALA A 1 79 ? 18.033 8.821 25.310 1.00 51.97 79 ALA A CA 1
ATOM 565 C C . ALA A 1 79 ? 17.773 8.545 26.795 1.00 51.97 79 ALA A C 1
ATOM 567 O O . ALA A 1 79 ? 16.878 9.157 27.380 1.00 51.97 79 ALA A O 1
ATOM 568 N N . ARG A 1 80 ? 18.440 7.505 27.322 1.00 52.19 80 ARG A N 1
ATOM 569 C CA . ARG A 1 80 ? 18.225 6.860 28.628 1.00 52.19 80 ARG A CA 1
ATOM 570 C C . ARG A 1 80 ? 17.608 7.813 29.652 1.00 52.19 80 ARG A C 1
ATOM 572 O O . ARG A 1 80 ? 18.321 8.497 30.384 1.00 52.19 80 ARG A O 1
ATOM 579 N N . SER A 1 81 ? 16.285 7.824 29.744 1.00 47.00 81 SER A N 1
ATOM 580 C CA . SER A 1 81 ? 15.606 8.582 30.783 1.00 47.00 81 SER A CA 1
ATOM 581 C C . SER A 1 81 ? 15.463 7.662 31.980 1.00 47.00 81 SER A C 1
ATOM 583 O O . SER A 1 81 ? 14.806 6.623 31.936 1.00 47.00 81 SER A O 1
ATOM 585 N N . ARG A 1 82 ? 16.227 8.005 33.017 1.00 48.00 82 ARG A N 1
ATOM 586 C CA . ARG A 1 82 ? 16.319 7.317 34.302 1.00 48.00 82 ARG A CA 1
ATOM 587 C C . ARG A 1 82 ? 14.929 6.901 34.774 1.00 48.00 82 ARG A C 1
ATOM 589 O O . ARG A 1 82 ? 14.072 7.749 34.978 1.00 48.00 82 ARG A O 1
ATOM 596 N N . ARG A 1 83 ? 14.767 5.591 34.980 1.00 44.72 83 ARG A N 1
ATOM 597 C CA . ARG A 1 83 ? 13.906 4.935 35.975 1.00 44.72 83 ARG A CA 1
ATOM 598 C C . ARG A 1 83 ? 13.143 5.946 36.855 1.00 44.72 83 ARG A C 1
ATOM 600 O O . ARG A 1 83 ? 13.651 6.341 37.904 1.00 44.72 83 ARG A O 1
ATOM 607 N N . LEU A 1 84 ? 11.928 6.322 36.448 1.00 45.94 84 LEU A N 1
ATOM 608 C CA . LEU A 1 84 ? 10.946 6.941 37.337 1.00 45.94 84 LEU A CA 1
ATOM 609 C C . LEU A 1 84 ? 10.559 5.879 38.371 1.00 45.94 84 LEU A C 1
ATOM 611 O O . LEU A 1 84 ? 9.665 5.063 38.162 1.00 45.94 84 LEU A O 1
ATOM 615 N N . LYS A 1 85 ? 11.297 5.841 39.484 1.00 53.12 85 LYS A N 1
ATOM 616 C CA . LYS A 1 85 ? 10.739 5.313 40.723 1.00 53.12 85 LYS A CA 1
ATOM 617 C C . LYS A 1 85 ? 9.675 6.323 41.135 1.00 53.12 85 LYS A C 1
ATOM 619 O O . LYS A 1 85 ? 10.015 7.453 41.469 1.00 53.12 85 LYS A O 1
ATOM 624 N N . ASN A 1 86 ? 8.412 5.937 41.040 1.00 40.34 86 ASN A N 1
ATOM 625 C CA . ASN A 1 86 ? 7.530 5.849 42.200 1.00 40.34 86 ASN A CA 1
ATOM 626 C C . ASN A 1 86 ? 6.088 5.682 41.727 1.00 40.34 86 ASN A C 1
ATOM 628 O O . ASN A 1 86 ? 5.445 6.619 41.263 1.00 40.34 86 ASN A O 1
ATOM 632 N N . SER A 1 87 ? 5.582 4.466 41.923 1.00 50.12 87 SER A N 1
ATOM 633 C CA . SER A 1 87 ? 4.167 4.215 42.143 1.00 50.12 87 SER A CA 1
ATOM 634 C C . SER A 1 87 ? 3.621 5.153 43.218 1.00 50.12 87 SER A C 1
ATOM 636 O O . SER A 1 87 ? 4.136 5.148 44.338 1.00 50.12 87 SER A O 1
ATOM 638 N N . LYS A 1 88 ? 2.510 5.833 42.931 1.00 48.72 88 LYS A N 1
ATOM 639 C CA . LYS A 1 88 ? 1.340 5.759 43.812 1.00 48.72 88 LYS A CA 1
ATOM 640 C C . LYS A 1 88 ? 0.073 6.189 43.082 1.00 48.72 88 LYS A C 1
ATOM 642 O O . LYS A 1 88 ? -0.124 7.348 42.743 1.00 48.72 88 LYS A O 1
ATOM 647 N N . PHE A 1 89 ? -0.723 5.165 42.821 1.00 41.88 89 PHE A N 1
ATOM 648 C CA . PHE A 1 89 ? -2.145 5.189 42.530 1.00 41.88 89 PHE A CA 1
ATOM 649 C C . PHE A 1 89 ? -2.937 5.516 43.815 1.00 41.88 89 PHE A C 1
ATOM 651 O O . PHE A 1 89 ? -2.414 5.316 44.914 1.00 41.88 89 PHE A O 1
ATOM 658 N N . SER A 1 90 ? -4.188 5.940 43.619 1.00 39.62 90 SER A N 1
ATOM 659 C CA . SER A 1 90 ? -5.256 6.292 44.574 1.00 39.62 90 SER A CA 1
ATOM 660 C C . SER A 1 90 ? -5.274 7.709 45.160 1.00 39.62 90 SER A C 1
ATOM 662 O O . SER A 1 90 ? -4.558 8.035 46.106 1.00 39.62 90 SER A O 1
ATOM 664 N N . LEU A 1 91 ? -6.195 8.510 44.603 1.00 37.38 91 LEU A N 1
ATOM 665 C CA . LEU A 1 91 ? -7.125 9.303 45.409 1.00 37.38 91 LEU A CA 1
ATOM 666 C C . LEU A 1 91 ? -8.026 8.344 46.211 1.00 37.38 91 LEU A C 1
ATOM 668 O O . LEU A 1 91 ? -8.501 7.370 45.626 1.00 37.38 91 LEU A O 1
ATOM 672 N N . GLU A 1 92 ? -8.255 8.718 47.475 1.00 33.56 92 GLU A N 1
ATOM 673 C CA . GLU A 1 92 ? -9.197 8.175 48.482 1.00 33.56 92 GLU A CA 1
ATOM 674 C C . GLU A 1 92 ? -8.979 6.716 48.929 1.00 33.56 92 GLU A C 1
ATOM 676 O O . GLU A 1 92 ? -9.144 5.769 48.126 1.00 33.56 92 GLU A O 1
#

InterPro domains:
  IPR016140 Bifunctional inhibitor/plant lipid transfer protein/seed storage helical domain [PF14368] (7-66)
  IPR036312 Bifunctional inhibitor/plant lipid transfer protein/seed storage helical domain superfamily [G3DSA:1.10.110.10] (1-71)
  IPR036312 Bifunctional inhibitor/plant lipid transfer protein/seed storage helical domain superfamily [SSF47699] (4-67)
  IPR043325 Alpha-Amylase Inhibitors (AAI), Lipid Transfer (LT) and Seed Storage (SS) Protein [PTHR33044] (1-77)

pLDDT: mean 78.08, std 18.0, range [33.56, 95.5]